Protein AF-A0A1F9QEN3-F1 (afdb_monomer_lite)

Radius of gyration: 20.53 Å; chains: 1; bounding box: 47×38×70 Å

Foldseek 3Di:
DDPVVVVVVVVVVVVVLVVLLLVLCLQLVLVVLLVVLVVLLLVCLLVVPPVSPVSSVVSNVVSSDNDPDDRCCPDPCVVCVVVSNVVSVVVSVLVPDPCDPVVVVVVVCVVVVVVVSSVCSNVNNCPVVVCVVVVVVVVVVVVVCVVVVNDD

Secondary structure (DSSP, 8-state):
--HHHHHHHHHHHHHHHHHHHHHHHTSHHHHHHHHHHHHHHHHHHHTT-HHHHHHHHHHHHHTTS------GGGSGGGGGHHHHHHHHHHHHHHHHS---HHHHHHHHHHHHHHHHHHHHHHTT-HHHHHHHHHHHHHHHHHHHHHHTT---

Sequence (152 aa):
MDTGEFLTSLRERAVNIAQTLRLRRREPWNWCLQTASLALLPLGLLTHNAALLTLAGIGLVVGCRALPLPPMEQTELKGLLPWLERLIGLECAWLARPLDRRKKRQIAFTALGATLAAWFLWQQDLGPVGLAIIVPYLLYVRRRNVEDGIEP

Structure (mmCIF, N/CA/C/O backbone):
data_AF-A0A1F9QEN3-F1
#
_entry.id   AF-A0A1F9QEN3-F1
#
loop_
_atom_site.group_PDB
_atom_site.id
_atom_site.type_symbol
_atom_site.label_atom_id
_atom_site.label_alt_id
_atom_site.label_comp_id
_atom_site.label_asym_id
_atom_site.label_entity_id
_atom_site.label_seq_id
_atom_site.pdbx_PDB_ins_code
_atom_site.Cartn_x
_atom_site.Cartn_y
_atom_site.Cartn_z
_atom_site.occupancy
_atom_site.B_iso_or_equiv
_atom_site.auth_seq_id
_atom_site.auth_comp_id
_atom_site.auth_asym_id
_atom_site.auth_atom_id
_atom_site.pdbx_PDB_model_num
ATOM 1 N N . MET A 1 1 ? -7.385 3.378 -42.298 1.00 56.47 1 MET A N 1
ATOM 2 C CA . MET A 1 1 ? -6.610 3.172 -41.059 1.00 56.47 1 MET A CA 1
ATOM 3 C C . MET A 1 1 ? -7.537 2.439 -40.111 1.00 56.47 1 MET A C 1
ATOM 5 O O . MET A 1 1 ? -8.508 3.034 -39.655 1.00 56.47 1 MET A O 1
ATOM 9 N N . ASP A 1 2 ? -7.334 1.133 -39.960 1.00 67.25 2 ASP A N 1
ATOM 10 C CA . ASP A 1 2 ? -8.287 0.257 -39.281 1.00 67.25 2 ASP A CA 1
ATOM 11 C C . ASP A 1 2 ? -8.236 0.468 -37.768 1.00 67.25 2 ASP A C 1
ATOM 13 O O . ASP A 1 2 ? -7.225 0.251 -37.102 1.00 67.25 2 ASP A O 1
ATOM 17 N N . THR A 1 3 ? -9.366 0.884 -37.206 1.00 71.06 3 THR A N 1
ATOM 18 C CA . THR A 1 3 ? -9.561 1.113 -35.768 1.00 71.06 3 THR A CA 1
ATOM 19 C C . THR A 1 3 ? -9.275 -0.131 -34.919 1.00 71.06 3 THR A C 1
ATOM 21 O O . THR A 1 3 ? -8.924 -0.001 -33.746 1.00 71.06 3 THR A O 1
ATOM 24 N N . GLY A 1 4 ? -9.359 -1.331 -35.504 1.00 69.19 4 GLY A N 1
ATOM 25 C CA . GLY A 1 4 ? -9.011 -2.594 -34.848 1.00 69.19 4 GLY A CA 1
ATOM 26 C C . GLY A 1 4 ? -7.519 -2.739 -34.524 1.00 69.19 4 GLY A C 1
ATOM 27 O O . GLY A 1 4 ? -7.183 -3.191 -33.431 1.00 69.19 4 GLY A O 1
ATOM 28 N N . GLU A 1 5 ? -6.631 -2.297 -35.417 1.00 72.81 5 GLU A N 1
ATOM 29 C CA . GLU A 1 5 ? -5.170 -2.418 -35.264 1.00 72.81 5 GLU A CA 1
ATOM 30 C C . GLU A 1 5 ? -4.619 -1.426 -34.220 1.00 72.81 5 GLU A C 1
ATOM 32 O O . GLU A 1 5 ? -3.688 -1.707 -33.461 1.00 72.81 5 GLU A O 1
ATOM 37 N N . PHE A 1 6 ? -5.269 -0.266 -34.095 1.00 73.00 6 PHE A N 1
ATOM 38 C CA . PHE A 1 6 ? -4.947 0.703 -33.051 1.00 73.00 6 PHE A CA 1
ATOM 39 C C . PHE A 1 6 ? -5.313 0.180 -31.650 1.00 73.00 6 PHE A C 1
ATOM 41 O O . PHE A 1 6 ? -4.515 0.292 -30.715 1.00 73.00 6 PHE A O 1
ATOM 48 N N . LEU A 1 7 ? -6.486 -0.443 -31.495 1.00 73.94 7 LEU A N 1
ATOM 49 C CA . LEU A 1 7 ? -6.955 -0.969 -30.207 1.00 73.94 7 LEU A CA 1
ATOM 50 C C . LEU A 1 7 ? -6.125 -2.161 -29.706 1.00 73.94 7 LEU A C 1
ATOM 52 O O . LEU A 1 7 ? -5.871 -2.261 -28.501 1.00 73.94 7 LEU A O 1
ATOM 56 N N . THR A 1 8 ? -5.667 -3.041 -30.601 1.00 74.62 8 THR A N 1
ATOM 57 C CA . THR A 1 8 ? -4.763 -4.145 -30.240 1.00 74.62 8 THR A CA 1
ATOM 58 C C . THR A 1 8 ? -3.414 -3.613 -29.756 1.00 74.62 8 THR A C 1
ATOM 60 O O . THR A 1 8 ? -2.960 -4.009 -28.680 1.00 74.62 8 THR A O 1
ATOM 63 N N . SER A 1 9 ? -2.844 -2.620 -30.449 1.00 83.44 9 SER A N 1
ATOM 64 C CA . SER A 1 9 ? -1.567 -2.003 -30.062 1.00 83.44 9 SER A CA 1
ATOM 65 C C . SER A 1 9 ? -1.611 -1.315 -28.685 1.00 83.44 9 SER A C 1
ATOM 67 O O . SER A 1 9 ? -0.666 -1.413 -27.896 1.00 83.44 9 SER A O 1
ATOM 69 N N . LEU A 1 10 ? -2.723 -0.651 -28.341 1.00 83.12 10 LEU A N 1
ATOM 70 C CA . LEU A 1 10 ? -2.904 -0.018 -27.030 1.00 83.12 10 LEU A CA 1
ATOM 71 C C . LEU A 1 10 ? -3.028 -1.049 -25.909 1.00 83.12 10 LEU A C 1
ATOM 73 O O . LEU A 1 10 ? -2.455 -0.865 -24.831 1.00 83.12 10 LEU A O 1
ATOM 77 N N . ARG A 1 11 ? -3.753 -2.145 -26.158 1.00 82.75 11 ARG A N 1
ATOM 78 C CA . ARG A 1 11 ? -3.905 -3.233 -25.190 1.00 82.75 11 ARG A CA 1
ATOM 79 C C . ARG A 1 11 ? -2.560 -3.885 -24.881 1.00 82.75 11 ARG A C 1
ATOM 81 O O . ARG A 1 11 ? -2.256 -4.101 -23.711 1.00 82.75 11 ARG A O 1
ATOM 88 N N . GLU A 1 12 ? -1.743 -4.147 -25.896 1.00 85.50 12 GLU A N 1
ATOM 89 C CA . GLU A 1 12 ? -0.397 -4.705 -25.720 1.00 85.50 12 GLU A CA 1
ATOM 90 C C . GLU A 1 12 ? 0.517 -3.767 -24.926 1.00 85.50 12 GLU A C 1
ATOM 92 O O . GLU A 1 12 ? 1.162 -4.193 -23.966 1.00 85.50 12 GLU A O 1
ATOM 97 N N . ARG A 1 13 ? 0.511 -2.464 -25.241 1.00 83.88 13 ARG A N 1
ATOM 98 C CA . ARG A 1 13 ? 1.264 -1.458 -24.472 1.00 83.88 13 ARG A CA 1
ATOM 99 C C . ARG A 1 13 ? 0.831 -1.417 -23.009 1.00 83.88 13 ARG A C 1
ATOM 101 O O . ARG A 1 13 ? 1.684 -1.402 -22.125 1.00 83.88 13 ARG A O 1
ATOM 108 N N . ALA A 1 14 ? -0.474 -1.441 -22.741 1.00 81.88 14 ALA A N 1
ATOM 109 C CA . ALA A 1 14 ? -1.000 -1.448 -21.378 1.00 81.88 14 ALA A CA 1
ATOM 110 C C . ALA A 1 14 ? -0.569 -2.704 -20.603 1.00 81.88 14 ALA A C 1
ATOM 112 O O . ALA A 1 14 ? -0.180 -2.605 -19.438 1.00 81.88 14 ALA A O 1
ATOM 113 N N . VAL A 1 15 ? -0.583 -3.875 -21.250 1.00 84.75 15 VAL A N 1
ATOM 114 C CA . VAL A 1 15 ? -0.104 -5.131 -20.654 1.00 84.75 15 VAL A CA 1
ATOM 115 C C . VAL A 1 15 ? 1.393 -5.053 -20.344 1.00 84.75 15 VAL A C 1
ATOM 117 O O . VAL A 1 15 ? 1.783 -5.369 -19.220 1.00 84.75 15 VAL A O 1
ATOM 120 N N . ASN A 1 16 ? 2.215 -4.558 -21.272 1.00 86.44 16 ASN A N 1
ATOM 121 C CA . ASN A 1 16 ? 3.663 -4.416 -21.080 1.00 86.44 16 ASN A CA 1
ATOM 122 C C . ASN A 1 16 ? 4.015 -3.438 -19.949 1.00 86.44 16 ASN A C 1
ATOM 124 O O . ASN A 1 16 ? 4.870 -3.728 -19.106 1.00 86.44 16 ASN A O 1
ATOM 128 N N . ILE A 1 17 ? 3.325 -2.294 -19.882 1.00 82.31 17 ILE A N 1
ATOM 129 C CA . ILE A 1 17 ? 3.490 -1.318 -18.797 1.00 82.31 17 ILE A CA 1
ATOM 130 C C . ILE A 1 17 ? 3.091 -1.950 -17.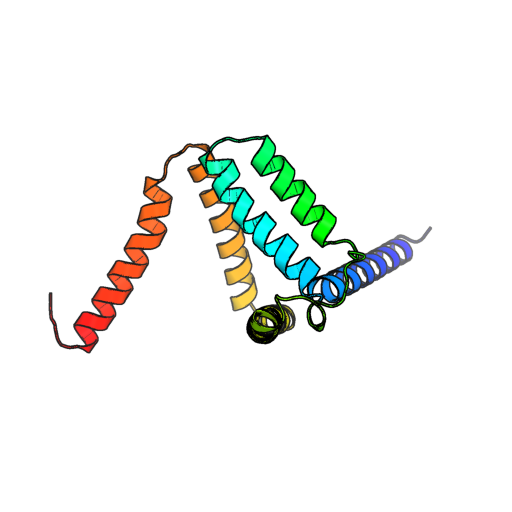461 1.00 82.31 17 ILE A C 1
ATOM 132 O O . ILE A 1 17 ? 3.850 -1.882 -16.494 1.00 82.31 17 ILE A O 1
ATOM 136 N N . ALA A 1 18 ? 1.937 -2.619 -17.404 1.00 79.06 18 ALA A N 1
ATOM 137 C CA . ALA A 1 18 ? 1.469 -3.276 -16.189 1.00 79.06 18 ALA A CA 1
ATOM 138 C C . ALA A 1 18 ? 2.424 -4.387 -15.723 1.00 79.06 18 ALA A C 1
ATOM 140 O O . ALA A 1 18 ? 2.672 -4.517 -14.525 1.00 79.06 18 ALA A O 1
ATOM 141 N N . GLN A 1 19 ? 2.984 -5.174 -16.644 1.00 82.38 19 GLN A N 1
ATOM 142 C CA . GLN A 1 19 ? 3.990 -6.189 -16.328 1.00 82.38 19 GLN A CA 1
ATOM 143 C C . GLN A 1 19 ? 5.273 -5.558 -15.783 1.00 82.38 19 GLN A C 1
ATOM 145 O O . GLN A 1 19 ? 5.775 -5.996 -14.750 1.00 82.38 19 GLN A O 1
ATOM 150 N N . THR A 1 20 ? 5.756 -4.486 -16.410 1.00 80.31 20 THR A N 1
ATOM 151 C CA . THR A 1 20 ? 6.977 -3.792 -15.982 1.00 80.31 20 THR A CA 1
ATOM 152 C C . THR A 1 20 ? 6.810 -3.178 -14.592 1.00 80.31 20 THR A C 1
ATOM 154 O O . THR A 1 20 ? 7.673 -3.347 -13.732 1.00 80.31 20 THR A O 1
ATOM 157 N N . LEU A 1 21 ? 5.676 -2.525 -14.327 1.00 76.00 21 LEU A N 1
ATOM 158 C CA . LEU A 1 21 ? 5.360 -1.980 -13.005 1.00 76.00 21 LEU A CA 1
ATOM 159 C C . LEU A 1 21 ? 5.253 -3.082 -11.944 1.00 76.00 21 LEU A C 1
ATOM 161 O O . LEU A 1 21 ? 5.734 -2.906 -10.827 1.00 76.00 21 LEU A O 1
ATOM 165 N N . ARG A 1 22 ? 4.672 -4.239 -12.287 1.00 75.31 22 ARG A N 1
ATOM 166 C CA . ARG A 1 22 ? 4.603 -5.392 -11.375 1.00 75.31 22 ARG A CA 1
ATOM 167 C C . ARG A 1 22 ? 5.978 -5.942 -11.030 1.00 75.31 22 ARG A C 1
ATOM 169 O O . ARG A 1 22 ? 6.202 -6.267 -9.871 1.00 75.31 22 ARG A O 1
ATOM 176 N N . LEU A 1 23 ? 6.875 -6.055 -12.008 1.00 79.88 23 LEU A N 1
ATOM 177 C CA . LEU A 1 23 ? 8.240 -6.521 -11.764 1.00 79.88 23 LEU A CA 1
ATOM 178 C C . LEU A 1 23 ? 8.990 -5.543 -10.858 1.00 79.88 23 LEU A C 1
ATOM 180 O O . LEU A 1 23 ? 9.566 -5.962 -9.863 1.00 79.88 23 LEU A O 1
ATOM 184 N N . ARG A 1 24 ? 8.879 -4.238 -11.121 1.00 78.38 24 ARG A N 1
ATOM 185 C CA . ARG A 1 24 ? 9.522 -3.203 -10.297 1.00 78.38 24 ARG A CA 1
ATOM 186 C C . ARG A 1 24 ? 8.991 -3.161 -8.874 1.00 78.38 24 ARG A C 1
ATOM 188 O O . ARG A 1 24 ? 9.761 -2.963 -7.947 1.00 78.38 24 ARG A O 1
ATOM 195 N N . ARG A 1 25 ? 7.694 -3.399 -8.676 1.00 75.19 25 ARG A N 1
ATOM 196 C CA . ARG A 1 25 ? 7.084 -3.448 -7.340 1.00 75.19 25 ARG A CA 1
ATOM 197 C C . ARG A 1 25 ? 7.545 -4.639 -6.495 1.00 75.19 25 ARG A C 1
ATOM 199 O O . ARG A 1 25 ? 7.332 -4.630 -5.289 1.00 75.19 25 ARG A O 1
ATOM 206 N N . ARG A 1 26 ? 8.161 -5.656 -7.107 1.00 80.56 26 ARG A N 1
ATOM 207 C CA . ARG A 1 26 ? 8.784 -6.772 -6.381 1.00 80.56 26 ARG A CA 1
ATOM 208 C C . ARG A 1 26 ? 10.158 -6.422 -5.822 1.00 80.56 26 ARG A C 1
ATOM 210 O O . ARG A 1 26 ? 10.630 -7.138 -4.949 1.00 80.56 26 ARG A O 1
ATOM 217 N N . GLU A 1 27 ? 10.792 -5.353 -6.302 1.00 85.25 27 GLU A N 1
ATOM 218 C CA . GLU A 1 27 ? 12.057 -4.895 -5.734 1.00 85.25 27 GLU A CA 1
ATOM 219 C C . GLU A 1 27 ? 11.801 -4.325 -4.327 1.00 85.25 27 GLU A C 1
ATOM 221 O O . GLU A 1 27 ? 10.964 -3.423 -4.187 1.00 85.25 27 GLU A O 1
ATOM 226 N N . PRO A 1 28 ? 12.509 -4.803 -3.284 1.00 85.88 28 PRO A N 1
ATOM 227 C CA . PRO A 1 28 ? 12.249 -4.412 -1.898 1.00 85.88 28 PRO A CA 1
ATOM 228 C C . PRO A 1 28 ? 12.292 -2.901 -1.677 1.00 85.88 28 PRO A C 1
ATOM 230 O O . PRO A 1 28 ? 11.430 -2.349 -0.998 1.00 85.88 28 PRO A O 1
ATOM 233 N N . TRP A 1 29 ? 13.245 -2.210 -2.309 1.00 87.56 29 TRP A N 1
ATOM 234 C CA . TRP A 1 29 ? 13.372 -0.757 -2.209 1.00 87.56 29 TRP A CA 1
ATOM 235 C C . TRP A 1 29 ? 12.166 -0.011 -2.774 1.00 87.56 29 TRP A C 1
ATOM 237 O O . TRP A 1 29 ? 11.632 0.881 -2.115 1.00 87.56 29 TRP A O 1
ATOM 247 N N . ASN A 1 30 ? 11.701 -0.403 -3.962 1.00 89.62 30 ASN A N 1
ATOM 248 C CA . ASN A 1 30 ? 10.527 0.203 -4.585 1.00 89.62 30 ASN A CA 1
ATOM 249 C C . ASN A 1 30 ? 9.276 -0.061 -3.743 1.00 89.62 30 ASN A C 1
ATOM 251 O O . ASN A 1 30 ? 8.472 0.847 -3.535 1.00 89.62 30 ASN A O 1
ATOM 255 N N . TRP A 1 31 ? 9.125 -1.282 -3.223 1.00 88.94 31 TRP A N 1
ATOM 256 C CA . TRP A 1 31 ? 8.005 -1.644 -2.358 1.00 88.94 31 TRP A CA 1
ATOM 257 C C . TRP A 1 31 ? 7.999 -0.838 -1.055 1.00 88.94 31 TRP A C 1
ATOM 259 O O . TRP A 1 31 ? 6.972 -0.260 -0.693 1.00 88.94 31 TRP A O 1
ATOM 269 N N . CYS A 1 32 ? 9.147 -0.739 -0.380 1.00 89.69 32 CYS A N 1
ATOM 270 C CA . CYS A 1 32 ? 9.311 0.059 0.833 1.00 89.69 32 CYS A CA 1
ATOM 271 C C . CYS A 1 32 ? 8.994 1.532 0.577 1.00 89.69 32 CYS A C 1
ATOM 273 O O . CYS A 1 32 ? 8.223 2.125 1.327 1.00 89.69 32 CYS A O 1
ATOM 275 N N . LEU A 1 33 ? 9.530 2.113 -0.502 1.00 91.50 33 LEU A N 1
ATOM 276 C CA . LEU A 1 33 ? 9.291 3.513 -0.841 1.00 91.50 33 LEU A CA 1
ATOM 277 C C . LEU A 1 33 ? 7.812 3.775 -1.142 1.00 91.50 33 LEU A C 1
ATOM 279 O O . LEU A 1 33 ? 7.247 4.734 -0.618 1.00 91.50 33 LEU A O 1
ATOM 283 N N . GLN A 1 34 ? 7.164 2.921 -1.939 1.00 90.44 34 GLN A N 1
ATOM 284 C CA . GLN A 1 34 ? 5.735 3.049 -2.234 1.00 90.44 34 GLN A CA 1
ATOM 285 C C . GLN A 1 34 ? 4.887 2.924 -0.965 1.00 90.44 34 GLN A C 1
ATOM 287 O O . GLN A 1 34 ? 3.975 3.719 -0.764 1.00 90.44 34 GLN A O 1
ATOM 292 N N . THR A 1 35 ? 5.204 1.962 -0.096 1.00 89.81 35 THR A N 1
ATOM 293 C CA . THR A 1 35 ? 4.460 1.720 1.147 1.00 89.81 35 THR A CA 1
ATOM 294 C C . THR A 1 35 ? 4.642 2.869 2.136 1.00 89.81 35 THR A C 1
ATOM 296 O O . THR A 1 35 ? 3.660 3.357 2.692 1.00 89.81 35 THR A O 1
ATOM 299 N N . ALA A 1 36 ? 5.870 3.368 2.300 1.00 91.62 36 ALA A N 1
ATOM 300 C CA . ALA A 1 36 ? 6.157 4.537 3.127 1.00 91.62 36 ALA A CA 1
ATOM 301 C C . ALA A 1 36 ? 5.445 5.787 2.589 1.00 91.62 36 ALA A C 1
ATOM 303 O O . ALA A 1 36 ? 4.824 6.527 3.348 1.00 91.62 36 ALA A O 1
ATOM 304 N N . SER A 1 37 ? 5.454 5.985 1.270 1.00 93.56 37 SER A N 1
ATOM 305 C CA . SER A 1 37 ? 4.749 7.096 0.624 1.00 93.56 37 SER A CA 1
ATOM 306 C C . SER A 1 37 ? 3.235 7.001 0.811 1.00 93.56 37 SER A C 1
ATOM 308 O O . SER A 1 37 ? 2.580 8.000 1.095 1.00 93.56 37 SER A O 1
ATOM 310 N N . LEU A 1 38 ? 2.669 5.794 0.722 1.00 91.06 38 LEU A N 1
ATOM 311 C CA . LEU A 1 38 ? 1.250 5.559 0.977 1.00 91.06 38 LEU A CA 1
ATOM 312 C C . LEU A 1 38 ? 0.879 5.836 2.442 1.00 91.06 38 LEU A C 1
ATOM 314 O O . LEU A 1 38 ? -0.194 6.371 2.702 1.00 91.06 38 LEU A O 1
ATOM 318 N N . ALA A 1 39 ? 1.766 5.515 3.388 1.00 90.19 39 ALA A N 1
ATOM 319 C CA . ALA A 1 39 ? 1.586 5.816 4.809 1.00 90.19 39 ALA A CA 1
ATOM 320 C C . ALA A 1 39 ? 1.705 7.319 5.124 1.00 90.19 39 ALA A C 1
ATOM 322 O O . ALA A 1 39 ? 1.068 7.804 6.058 1.00 90.19 39 ALA A O 1
ATOM 323 N N . LEU A 1 40 ? 2.469 8.075 4.328 1.00 92.31 40 LEU A N 1
ATOM 324 C CA . LEU A 1 40 ? 2.583 9.529 4.459 1.00 92.31 40 LEU A CA 1
ATOM 325 C C . LEU A 1 40 ? 1.337 10.279 3.976 1.00 92.31 40 LEU A C 1
ATOM 327 O O . LEU A 1 40 ? 1.057 11.355 4.496 1.00 92.31 40 LEU A O 1
ATOM 331 N N . LEU A 1 41 ? 0.566 9.730 3.031 1.00 88.50 41 LEU A N 1
ATOM 332 C CA . LEU A 1 41 ? -0.670 10.360 2.545 1.00 88.50 41 LEU A CA 1
ATOM 333 C C . LEU A 1 41 ? -1.682 10.681 3.659 1.00 88.50 41 LEU A C 1
ATOM 335 O O . LEU A 1 41 ? -2.054 11.848 3.772 1.00 88.50 41 LEU A O 1
ATOM 339 N N . PRO A 1 42 ? -2.131 9.727 4.502 1.00 85.75 42 PRO A N 1
ATOM 340 C CA . PRO A 1 42 ? -3.082 10.036 5.567 1.00 85.75 42 PRO A CA 1
ATOM 341 C C . PRO A 1 42 ? -2.503 11.019 6.588 1.00 85.75 42 PRO A C 1
ATOM 343 O O . PRO A 1 42 ? -3.235 11.863 7.092 1.00 85.75 42 PRO A O 1
ATOM 346 N N . LEU A 1 43 ? -1.193 10.965 6.851 1.00 87.75 43 LEU A N 1
ATOM 347 C CA . LEU A 1 43 ? -0.522 11.890 7.764 1.00 87.75 43 LEU A CA 1
ATOM 348 C C . LEU A 1 43 ? -0.460 13.316 7.188 1.00 87.75 43 LEU A C 1
ATOM 350 O O . LEU A 1 43 ? -0.722 14.287 7.898 1.00 87.75 43 LEU A O 1
ATOM 354 N N . GLY A 1 44 ? -0.180 13.449 5.890 1.00 88.06 44 GLY A N 1
ATOM 355 C CA . GLY A 1 44 ? -0.226 14.718 5.167 1.00 88.06 44 GLY A CA 1
ATOM 356 C C . GLY A 1 44 ? -1.639 15.296 5.081 1.00 88.06 44 GLY A C 1
ATOM 357 O O . GLY A 1 44 ? -1.806 16.495 5.281 1.00 88.06 44 GLY A O 1
ATOM 358 N N . LEU A 1 45 ? -2.654 14.452 4.855 1.00 87.56 45 LEU A N 1
ATOM 359 C CA . LEU A 1 45 ? -4.063 14.864 4.853 1.00 87.56 45 LEU A CA 1
ATOM 360 C C . LEU A 1 45 ? -4.497 15.347 6.238 1.00 87.56 45 LEU A C 1
ATOM 362 O O . LEU A 1 45 ? -5.055 16.429 6.357 1.00 87.56 45 LEU A O 1
ATOM 366 N N . LEU A 1 46 ? -4.168 14.594 7.289 1.00 86.88 46 LEU A N 1
ATOM 367 C CA . LEU A 1 46 ? -4.503 14.951 8.666 1.00 86.88 46 LEU A CA 1
ATOM 368 C C . LEU A 1 46 ? -3.913 16.311 9.063 1.00 86.88 46 LEU A C 1
ATOM 370 O O . LEU A 1 46 ? -4.601 17.187 9.590 1.00 86.88 46 LEU A O 1
ATOM 374 N N . THR A 1 47 ? -2.628 16.499 8.765 1.00 88.94 47 THR A N 1
ATOM 375 C CA . THR A 1 47 ? -1.883 17.720 9.102 1.00 88.94 47 THR A CA 1
ATOM 376 C C . THR A 1 47 ? -2.089 18.861 8.108 1.00 88.94 47 THR A C 1
ATOM 378 O O . THR A 1 47 ? -1.530 19.934 8.312 1.00 88.94 47 THR A O 1
ATOM 381 N N . HIS A 1 48 ? -2.863 18.646 7.035 1.00 87.06 48 HIS A N 1
ATOM 382 C CA . HIS A 1 48 ? -3.047 19.601 5.935 1.00 87.06 48 HIS A CA 1
ATOM 383 C C . HIS A 1 48 ? -1.722 20.106 5.342 1.00 87.06 48 HIS A C 1
ATOM 385 O O . HIS A 1 48 ? -1.614 21.222 4.832 1.00 87.06 48 HIS A O 1
ATOM 391 N N . ASN A 1 49 ? -0.680 19.279 5.410 1.00 91.19 49 ASN A N 1
ATOM 392 C CA . ASN A 1 49 ? 0.662 19.676 5.037 1.00 91.19 49 ASN A CA 1
ATOM 393 C C . ASN A 1 49 ? 0.916 19.344 3.563 1.00 91.19 49 ASN A C 1
ATOM 395 O O . ASN A 1 49 ? 1.204 18.201 3.194 1.00 91.19 49 ASN A O 1
ATOM 399 N N . ALA A 1 50 ? 0.853 20.375 2.719 1.00 90.38 50 ALA A N 1
ATOM 400 C CA . ALA A 1 50 ? 1.098 20.255 1.285 1.00 90.38 50 ALA A CA 1
ATOM 401 C C . ALA A 1 50 ? 2.487 19.677 0.962 1.00 90.38 50 ALA A C 1
ATOM 403 O O . ALA A 1 50 ? 2.619 18.935 -0.011 1.00 90.38 50 ALA A O 1
ATOM 404 N N . ALA A 1 51 ? 3.511 19.950 1.778 1.00 92.06 51 ALA A N 1
ATOM 405 C CA . ALA A 1 51 ? 4.846 19.394 1.571 1.00 92.06 51 ALA A CA 1
ATOM 406 C C . ALA A 1 51 ? 4.863 17.876 1.796 1.00 92.06 51 ALA A C 1
ATOM 408 O O . ALA A 1 51 ? 5.436 17.152 0.986 1.00 92.06 51 ALA A O 1
ATOM 409 N N . LEU A 1 52 ? 4.179 17.377 2.831 1.00 91.69 52 LEU A N 1
ATOM 410 C CA . LEU A 1 52 ? 4.051 15.937 3.083 1.00 91.69 52 LEU A CA 1
ATOM 411 C C . LEU A 1 52 ? 3.249 15.228 1.989 1.00 91.69 52 LEU A C 1
ATOM 413 O O . LEU A 1 52 ? 3.650 14.159 1.534 1.00 91.69 52 LEU A O 1
ATOM 417 N N . LEU A 1 53 ? 2.158 15.839 1.520 1.00 91.06 53 LEU A N 1
ATOM 418 C CA . LEU A 1 53 ? 1.378 15.312 0.396 1.00 91.06 53 LEU A CA 1
ATOM 419 C C . LEU A 1 53 ? 2.204 15.269 -0.895 1.00 91.06 53 LEU A C 1
ATOM 421 O O . LEU A 1 53 ? 2.170 14.279 -1.625 1.00 91.06 53 LEU A O 1
ATOM 425 N N . THR A 1 54 ? 2.987 16.318 -1.149 1.00 93.75 54 THR A N 1
ATOM 426 C CA . THR A 1 54 ? 3.882 16.392 -2.309 1.00 93.75 54 THR A CA 1
ATOM 427 C C . THR A 1 54 ? 4.983 15.340 -2.212 1.00 93.75 54 THR A C 1
ATOM 429 O O . THR A 1 54 ? 5.224 14.624 -3.180 1.00 93.75 54 THR A O 1
ATOM 432 N N . LEU A 1 55 ? 5.607 15.182 -1.040 1.00 93.62 55 LEU A N 1
ATOM 433 C CA . LEU A 1 55 ? 6.622 14.159 -0.784 1.00 93.62 55 LEU A CA 1
ATOM 434 C C . LEU A 1 55 ? 6.056 12.751 -1.005 1.00 93.62 55 LEU A C 1
ATOM 436 O O . LEU A 1 55 ? 6.686 11.936 -1.675 1.00 93.62 55 LEU A O 1
ATOM 440 N N . ALA A 1 56 ? 4.852 12.480 -0.498 1.00 93.94 56 ALA A N 1
ATOM 441 C CA . ALA A 1 56 ? 4.158 11.216 -0.707 1.00 93.94 56 ALA A CA 1
ATOM 442 C C . ALA A 1 56 ? 3.865 10.967 -2.197 1.00 93.94 56 ALA A C 1
ATOM 444 O O . ALA A 1 56 ? 4.125 9.880 -2.712 1.00 93.94 56 ALA A O 1
ATOM 445 N N . GLY A 1 57 ? 3.385 11.981 -2.922 1.00 92.94 57 GLY A N 1
ATOM 446 C CA . GLY A 1 57 ? 3.156 11.895 -4.365 1.00 92.94 57 GLY A CA 1
ATOM 447 C C . GLY A 1 57 ? 4.441 11.612 -5.149 1.00 92.94 57 GLY A C 1
ATOM 448 O O . GLY A 1 57 ? 4.478 10.691 -5.966 1.00 92.94 57 GLY A O 1
ATOM 449 N N . ILE A 1 58 ? 5.516 12.350 -4.858 1.00 93.06 58 ILE A N 1
ATOM 450 C CA . ILE A 1 58 ? 6.837 12.139 -5.462 1.00 93.06 58 ILE A CA 1
ATOM 451 C C . ILE A 1 58 ? 7.336 10.730 -5.150 1.00 93.06 58 ILE A C 1
ATOM 453 O O . ILE A 1 58 ? 7.746 10.023 -6.065 1.00 93.06 58 ILE A O 1
ATOM 457 N N . GLY A 1 59 ? 7.264 10.290 -3.894 1.00 91.81 59 GLY A N 1
ATOM 458 C CA . GLY A 1 59 ? 7.720 8.966 -3.480 1.00 91.81 59 GLY A CA 1
ATOM 459 C C . GLY A 1 59 ? 6.965 7.827 -4.172 1.00 91.81 59 GLY A C 1
ATOM 460 O O . GLY A 1 59 ? 7.590 6.862 -4.611 1.00 91.81 59 GLY A O 1
ATOM 461 N N . LEU A 1 60 ? 5.651 7.966 -4.392 1.00 91.06 60 LEU A N 1
ATOM 462 C CA . LEU A 1 60 ? 4.869 7.006 -5.182 1.00 91.06 60 LEU A CA 1
ATOM 463 C C . LEU A 1 60 ? 5.323 6.954 -6.648 1.00 91.06 60 LEU A C 1
ATOM 465 O O . LEU A 1 60 ? 5.496 5.867 -7.205 1.00 91.06 60 LEU A O 1
ATOM 469 N N . VAL A 1 61 ? 5.545 8.114 -7.276 1.00 90.62 61 VAL A N 1
ATOM 470 C CA . VAL A 1 61 ? 6.004 8.201 -8.673 1.00 90.62 61 VAL A CA 1
ATOM 471 C C . VAL A 1 61 ? 7.424 7.651 -8.822 1.00 90.62 61 VAL A C 1
ATOM 473 O O . VAL A 1 61 ? 7.701 6.875 -9.739 1.00 90.62 61 VAL A O 1
ATOM 476 N N . VAL A 1 62 ? 8.322 8.021 -7.910 1.00 90.69 62 VAL A N 1
ATOM 477 C CA . VAL A 1 62 ? 9.715 7.566 -7.878 1.00 90.69 62 VAL A CA 1
ATOM 478 C C . VAL A 1 62 ? 9.782 6.067 -7.604 1.00 90.69 62 VAL A C 1
ATOM 480 O O . VAL A 1 62 ? 10.512 5.367 -8.296 1.00 90.69 62 VAL A O 1
ATOM 483 N N . GLY A 1 63 ? 8.954 5.538 -6.702 1.00 86.81 63 GLY A N 1
ATOM 484 C CA . GLY A 1 63 ? 8.865 4.103 -6.429 1.00 86.81 63 GLY A CA 1
ATOM 485 C C . GLY A 1 63 ? 8.364 3.269 -7.611 1.00 86.81 63 GLY A C 1
ATOM 486 O O . GLY A 1 63 ? 8.461 2.046 -7.576 1.00 86.81 63 GLY A O 1
ATOM 487 N N . CYS A 1 64 ? 7.830 3.885 -8.671 1.00 84.38 64 CYS A N 1
ATOM 488 C CA . CYS A 1 64 ? 7.505 3.198 -9.927 1.00 84.38 64 CYS A CA 1
ATOM 489 C C . CYS A 1 64 ? 8.700 3.131 -10.904 1.00 84.38 64 CYS A C 1
ATOM 491 O O . CYS A 1 64 ? 8.641 2.455 -11.941 1.00 84.38 64 CYS A O 1
ATOM 493 N N . ARG A 1 65 ? 9.790 3.851 -10.619 1.00 86.06 65 ARG A N 1
ATOM 494 C CA . ARG A 1 65 ? 11.033 3.833 -11.399 1.00 86.06 65 ARG A CA 1
ATOM 495 C C . ARG A 1 65 ? 11.970 2.747 -10.864 1.00 86.06 65 ARG A C 1
ATOM 497 O O . ARG A 1 65 ? 11.816 2.286 -9.746 1.00 86.06 65 ARG A O 1
ATOM 504 N N . ALA A 1 66 ? 12.915 2.319 -11.698 1.00 81.06 66 ALA A N 1
ATOM 505 C CA . ALA A 1 66 ? 14.000 1.460 -11.244 1.00 81.06 66 ALA A CA 1
ATOM 506 C C . ALA A 1 66 ? 14.965 2.346 -10.453 1.00 81.06 66 ALA A C 1
ATOM 508 O O . ALA A 1 66 ? 15.573 3.252 -11.029 1.00 81.06 66 ALA A O 1
ATOM 509 N N . LEU A 1 67 ? 15.022 2.147 -9.141 1.00 79.69 67 LEU A N 1
ATOM 510 C CA . LEU A 1 67 ? 15.922 2.887 -8.270 1.00 79.69 67 LEU A CA 1
ATOM 511 C C . LEU A 1 67 ? 17.340 2.313 -8.413 1.00 79.69 67 LEU A C 1
ATOM 513 O O . LEU A 1 67 ? 17.511 1.106 -8.247 1.00 79.69 67 LEU A O 1
ATOM 517 N N . PRO A 1 68 ? 18.369 3.137 -8.687 1.00 81.94 68 PRO A N 1
ATOM 518 C CA . PRO A 1 68 ? 19.758 2.686 -8.725 1.00 81.94 68 PRO A CA 1
ATOM 519 C C . PRO A 1 68 ? 20.300 2.534 -7.294 1.00 81.94 68 PRO A C 1
ATOM 521 O O . PRO A 1 68 ? 21.209 3.248 -6.879 1.00 81.94 68 PRO A O 1
ATOM 524 N N . LEU A 1 69 ? 19.685 1.652 -6.505 1.00 82.06 69 LEU A N 1
ATOM 525 C CA . LEU A 1 69 ? 20.073 1.371 -5.125 1.00 82.06 69 LEU A CA 1
ATOM 526 C C . LEU A 1 69 ? 20.788 0.019 -5.041 1.00 82.06 69 LEU A C 1
ATOM 528 O O . LEU A 1 69 ? 20.445 -0.900 -5.790 1.00 82.06 69 LEU A O 1
ATOM 532 N N . PRO A 1 70 ? 21.767 -0.128 -4.130 1.00 85.19 70 PRO A N 1
ATOM 533 C CA . PRO A 1 70 ? 22.414 -1.411 -3.909 1.00 85.19 70 PRO A CA 1
ATOM 534 C C . PRO A 1 70 ? 21.382 -2.451 -3.444 1.00 85.19 70 PRO A C 1
ATOM 536 O O . PRO A 1 70 ? 20.397 -2.096 -2.781 1.00 85.19 70 PRO A O 1
ATOM 539 N N . PRO A 1 71 ? 21.584 -3.740 -3.762 1.00 81.69 71 PRO A N 1
ATOM 540 C CA . PRO A 1 71 ? 20.695 -4.795 -3.294 1.00 81.69 71 PRO A CA 1
ATOM 541 C C . PRO A 1 71 ? 20.625 -4.782 -1.762 1.00 81.69 71 PRO A C 1
ATOM 543 O O . PRO A 1 71 ? 21.639 -4.659 -1.078 1.00 81.69 71 PRO A O 1
ATOM 546 N N . MET A 1 72 ? 19.412 -4.906 -1.220 1.00 80.38 72 MET A N 1
ATOM 547 C CA . MET A 1 72 ? 19.136 -4.748 0.217 1.00 80.38 72 MET A CA 1
ATOM 548 C C . MET A 1 72 ? 19.835 -5.805 1.095 1.00 80.38 72 MET A C 1
ATOM 550 O O . MET A 1 72 ? 19.981 -5.630 2.299 1.00 80.38 72 MET A O 1
ATOM 554 N N . GLU A 1 73 ? 20.320 -6.891 0.491 1.00 79.12 73 GLU A N 1
ATOM 555 C CA . GLU A 1 73 ? 21.169 -7.895 1.140 1.00 79.12 73 GLU A CA 1
ATOM 556 C C . GLU A 1 73 ? 22.535 -7.349 1.585 1.00 79.12 73 GLU A C 1
ATOM 558 O O . GLU A 1 73 ? 23.155 -7.918 2.484 1.00 79.12 73 GLU A O 1
ATOM 563 N N . GLN A 1 74 ? 23.004 -6.271 0.950 1.00 84.44 74 GLN A N 1
ATOM 564 C CA . GLN A 1 74 ? 24.299 -5.637 1.213 1.00 84.44 74 GLN A CA 1
ATOM 565 C C . GLN A 1 74 ? 24.205 -4.469 2.205 1.00 84.44 74 GLN A C 1
ATOM 567 O O . GLN A 1 74 ? 25.229 -3.897 2.569 1.00 84.44 74 GLN A O 1
ATOM 572 N N . THR A 1 75 ? 23.002 -4.100 2.651 1.00 84.69 75 THR A N 1
ATOM 573 C CA . THR A 1 75 ? 22.786 -3.040 3.644 1.00 84.69 75 THR A CA 1
ATOM 574 C C . THR A 1 75 ? 22.479 -3.607 5.030 1.00 84.69 75 THR A C 1
ATOM 576 O O . THR A 1 75 ? 22.090 -4.763 5.195 1.00 84.69 75 THR A O 1
ATOM 579 N N . GLU A 1 76 ? 22.598 -2.763 6.059 1.00 83.12 76 GLU A N 1
ATOM 580 C CA . GLU A 1 76 ? 22.292 -3.112 7.459 1.00 83.12 76 GLU A CA 1
ATOM 581 C C . GLU A 1 76 ? 20.833 -3.560 7.676 1.00 83.12 76 GLU A C 1
ATOM 583 O O . GLU A 1 76 ? 20.502 -4.209 8.666 1.00 83.12 76 GLU A O 1
ATOM 588 N N . LEU A 1 77 ? 19.952 -3.279 6.711 1.00 81.06 77 LEU A N 1
ATOM 589 C CA . LEU A 1 77 ? 18.542 -3.667 6.726 1.00 81.06 77 LEU A CA 1
ATOM 590 C C . LEU A 1 77 ? 18.296 -5.126 6.302 1.00 81.06 77 LEU A C 1
ATOM 592 O O . LEU A 1 77 ? 17.140 -5.544 6.212 1.00 81.06 77 LEU A O 1
ATOM 596 N N . LYS A 1 78 ? 19.350 -5.927 6.091 1.00 84.56 78 LYS A N 1
ATOM 597 C CA . LYS A 1 78 ? 19.260 -7.355 5.744 1.00 84.56 78 LYS A CA 1
ATOM 598 C C . LYS A 1 78 ? 18.335 -8.149 6.675 1.00 84.56 78 LYS A C 1
ATOM 600 O O . LYS A 1 78 ? 17.633 -9.045 6.216 1.00 84.56 78 LYS A O 1
ATOM 605 N N . GLY A 1 79 ? 18.289 -7.812 7.966 1.00 83.12 79 GLY A N 1
ATOM 606 C CA . GLY A 1 79 ? 17.420 -8.488 8.939 1.00 83.12 79 GLY A CA 1
ATOM 607 C C . GLY A 1 79 ? 15.918 -8.332 8.662 1.00 83.12 79 GLY A C 1
ATOM 608 O O . GLY A 1 79 ? 15.134 -9.204 9.028 1.00 83.12 79 GLY A O 1
ATOM 609 N N . LEU A 1 80 ? 15.511 -7.258 7.978 1.00 85.88 80 LEU A N 1
ATOM 610 C CA . LEU A 1 80 ? 14.111 -7.002 7.618 1.00 85.88 80 LEU A CA 1
ATOM 611 C C . LEU A 1 80 ? 13.706 -7.667 6.299 1.00 85.88 80 LEU A C 1
ATOM 613 O O . LEU A 1 80 ? 12.513 -7.840 6.040 1.00 85.88 80 LEU A O 1
ATOM 617 N N . LEU A 1 81 ? 14.683 -8.063 5.480 1.00 86.44 81 LEU A N 1
ATOM 618 C CA . LEU A 1 81 ? 14.454 -8.610 4.147 1.00 86.44 81 LEU A CA 1
ATOM 619 C C . LEU A 1 81 ? 13.511 -9.830 4.138 1.00 86.44 81 LEU A C 1
ATOM 621 O O . LEU A 1 81 ? 12.552 -9.799 3.370 1.00 86.44 81 LEU A O 1
ATOM 625 N N . PRO A 1 82 ? 13.646 -10.839 5.029 1.00 86.62 82 PRO A N 1
ATOM 626 C CA . PRO A 1 82 ? 12.754 -12.003 5.017 1.00 86.62 82 PRO A CA 1
ATOM 627 C C . PRO A 1 82 ? 11.294 -11.641 5.310 1.00 86.62 82 PRO A C 1
ATOM 629 O O . PRO A 1 82 ? 10.364 -12.289 4.829 1.00 86.62 82 PRO A O 1
ATOM 632 N N . TRP A 1 83 ? 11.071 -10.615 6.133 1.00 88.62 83 TRP A N 1
ATOM 633 C CA . TRP A 1 83 ? 9.728 -10.137 6.443 1.00 88.62 83 TRP A CA 1
ATOM 634 C C . TRP A 1 83 ? 9.140 -9.344 5.273 1.00 88.62 83 TRP A C 1
ATOM 636 O O . TRP A 1 83 ? 7.992 -9.578 4.892 1.00 88.62 83 TRP A O 1
ATOM 646 N N . LEU A 1 84 ? 9.942 -8.476 4.650 1.00 87.69 84 LEU A N 1
ATOM 647 C CA . LEU A 1 84 ? 9.553 -7.730 3.453 1.00 87.69 84 LEU A CA 1
ATOM 648 C C . LEU A 1 84 ? 9.211 -8.666 2.292 1.00 87.69 84 LEU A C 1
ATOM 650 O O . LEU A 1 84 ? 8.161 -8.512 1.678 1.00 87.69 84 LEU A O 1
ATOM 654 N N . GLU A 1 85 ? 10.028 -9.684 2.034 1.00 86.25 85 GLU A N 1
ATOM 655 C CA . GLU A 1 85 ? 9.768 -10.680 0.991 1.00 86.25 85 GLU A CA 1
ATOM 656 C C . GLU A 1 85 ? 8.466 -11.446 1.226 1.00 86.25 85 GLU A C 1
ATOM 658 O O . GLU A 1 85 ? 7.714 -11.689 0.281 1.00 86.25 85 GLU A O 1
ATOM 663 N N . ARG A 1 86 ? 8.143 -11.778 2.484 1.00 88.25 86 ARG A N 1
ATOM 664 C CA . ARG A 1 86 ? 6.849 -12.386 2.826 1.00 88.25 86 ARG A CA 1
ATOM 665 C C . ARG A 1 86 ? 5.690 -11.454 2.492 1.00 88.25 86 ARG A C 1
ATOM 667 O O . ARG A 1 86 ? 4.709 -11.907 1.906 1.00 88.25 86 ARG A O 1
ATOM 674 N N . LEU A 1 87 ? 5.789 -10.168 2.828 1.00 86.56 87 LEU A N 1
ATOM 675 C CA . LEU 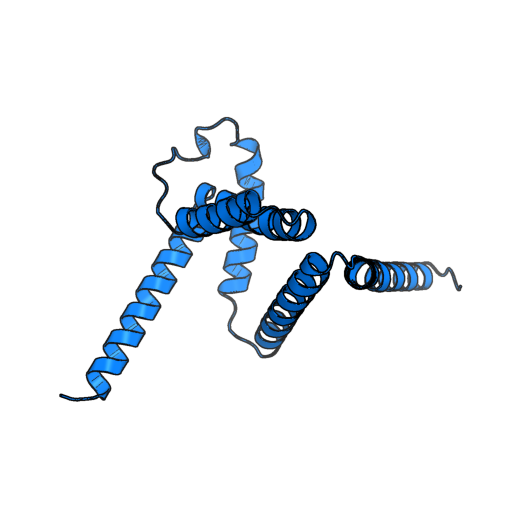A 1 87 ? 4.744 -9.189 2.518 1.00 86.56 87 LEU A CA 1
ATOM 676 C C . LEU A 1 87 ? 4.594 -8.952 1.013 1.00 86.56 87 LEU A C 1
ATOM 678 O O . LEU A 1 87 ? 3.477 -9.006 0.496 1.00 86.56 87 LEU A O 1
ATOM 682 N N . ILE A 1 88 ? 5.708 -8.771 0.303 1.00 86.75 88 ILE A N 1
ATOM 683 C CA . ILE A 1 88 ? 5.743 -8.638 -1.159 1.00 86.75 88 ILE A CA 1
ATOM 684 C C . ILE A 1 88 ? 5.145 -9.890 -1.809 1.00 86.75 88 ILE A C 1
ATOM 686 O O . ILE A 1 88 ? 4.356 -9.789 -2.750 1.00 86.75 88 ILE A O 1
ATOM 690 N N . GLY A 1 89 ? 5.476 -11.073 -1.288 1.00 84.62 89 GLY A N 1
ATOM 691 C CA . GLY A 1 89 ? 4.946 -12.357 -1.732 1.00 84.62 89 GLY A CA 1
ATOM 692 C C . GLY A 1 89 ? 3.436 -12.470 -1.535 1.00 84.62 89 GLY A C 1
ATOM 693 O O . GLY A 1 89 ? 2.729 -12.829 -2.477 1.00 84.62 89 GLY A O 1
ATOM 694 N N . LEU A 1 90 ? 2.923 -12.108 -0.355 1.00 86.56 90 LEU A N 1
ATOM 695 C CA . LEU A 1 90 ? 1.485 -12.080 -0.060 1.00 86.56 90 LEU A CA 1
ATOM 696 C C . LEU A 1 90 ? 0.740 -11.119 -0.985 1.00 86.56 90 LEU A C 1
ATOM 698 O O . LEU A 1 90 ? -0.299 -11.477 -1.546 1.00 86.56 90 LEU A O 1
ATOM 702 N N . GLU A 1 91 ? 1.284 -9.922 -1.190 1.00 85.81 91 GLU A N 1
ATOM 703 C CA . GLU A 1 91 ? 0.705 -8.952 -2.107 1.00 85.81 91 GLU A CA 1
ATOM 704 C C . GLU A 1 91 ? 0.706 -9.474 -3.550 1.00 85.81 91 GLU A C 1
ATOM 706 O O . GLU A 1 91 ? -0.319 -9.426 -4.235 1.00 85.81 91 GLU A O 1
ATOM 711 N N . CYS A 1 92 ? 1.826 -10.027 -4.016 1.00 82.88 92 CYS A N 1
ATOM 712 C CA . CYS A 1 92 ? 1.940 -10.596 -5.354 1.00 82.88 92 CYS A CA 1
ATOM 713 C C . CYS A 1 92 ? 0.986 -11.776 -5.561 1.00 82.88 92 CYS A C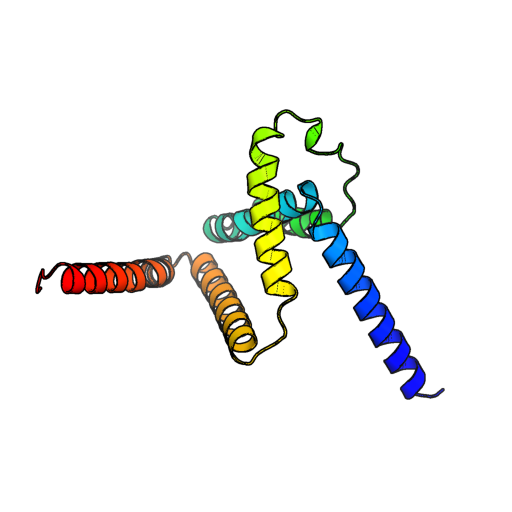 1
ATOM 715 O O . CYS A 1 92 ? 0.356 -11.864 -6.615 1.00 82.88 92 CYS A O 1
ATOM 717 N N . ALA A 1 93 ? 0.846 -12.655 -4.568 1.00 85.31 93 ALA A N 1
ATOM 718 C CA . ALA A 1 93 ? -0.083 -13.779 -4.604 1.00 85.31 93 ALA A CA 1
ATOM 719 C C . ALA A 1 93 ? -1.537 -13.292 -4.657 1.00 85.31 93 ALA A C 1
ATOM 721 O O . ALA A 1 93 ? -2.331 -13.767 -5.475 1.00 85.31 93 ALA A O 1
ATOM 722 N N . TRP A 1 94 ? -1.884 -12.284 -3.848 1.00 84.31 94 TRP A N 1
ATOM 723 C CA . TRP A 1 94 ? -3.206 -11.669 -3.896 1.00 84.31 94 TRP A CA 1
ATOM 724 C C . TRP A 1 94 ? -3.471 -11.018 -5.255 1.00 84.31 94 TRP A C 1
ATOM 726 O O . TRP A 1 94 ? -4.547 -11.220 -5.821 1.00 84.31 94 TRP A O 1
ATOM 736 N N . LEU A 1 95 ? -2.498 -10.303 -5.830 1.00 81.62 95 LEU A N 1
ATOM 737 C CA . LEU A 1 95 ? -2.604 -9.682 -7.152 1.00 81.62 95 LEU A CA 1
ATOM 738 C C . LEU A 1 95 ? -2.731 -10.714 -8.280 1.00 81.62 95 LEU A C 1
ATOM 740 O O . LEU A 1 95 ? -3.545 -10.499 -9.179 1.00 81.62 95 LEU A O 1
ATOM 744 N N . ALA A 1 96 ? -1.994 -11.826 -8.209 1.00 81.81 96 ALA A N 1
ATOM 745 C CA . ALA A 1 96 ? -2.012 -12.907 -9.195 1.00 81.81 96 ALA A CA 1
ATOM 746 C C . ALA A 1 96 ? -3.318 -13.716 -9.188 1.00 81.81 96 ALA A C 1
ATOM 748 O O . ALA A 1 96 ? -3.685 -14.291 -10.212 1.00 81.81 96 ALA A O 1
ATOM 749 N N . ARG A 1 97 ? -4.051 -13.735 -8.065 1.00 83.12 97 ARG A N 1
ATOM 750 C CA . ARG A 1 97 ? -5.353 -14.409 -7.972 1.00 83.12 97 ARG A CA 1
ATOM 751 C C . ARG A 1 97 ? -6.333 -13.871 -9.035 1.00 83.12 97 ARG A C 1
ATOM 753 O O . ARG A 1 97 ? -6.405 -12.644 -9.200 1.00 83.12 97 ARG A O 1
ATOM 760 N N . PRO A 1 98 ? -7.116 -14.731 -9.719 1.00 85.31 98 PRO A N 1
ATOM 761 C CA . PRO A 1 98 ? -8.104 -14.294 -10.704 1.00 85.31 98 PRO A CA 1
ATOM 762 C C . PRO A 1 98 ? -9.077 -13.260 -10.129 1.00 85.31 98 PRO A C 1
ATOM 764 O O . PRO A 1 98 ? -9.303 -13.170 -8.918 1.00 85.31 98 PRO A O 1
ATOM 767 N N . LEU A 1 99 ? -9.626 -12.425 -11.013 1.00 85.38 99 LEU A N 1
ATOM 768 C CA . LEU A 1 99 ? -10.494 -11.307 -10.646 1.00 85.38 99 LEU A CA 1
ATOM 769 C C . LEU A 1 99 ? -11.921 -11.786 -10.311 1.00 85.38 99 LEU A C 1
ATOM 771 O O . LEU A 1 99 ? -12.891 -11.448 -10.992 1.00 85.38 99 LEU A O 1
ATOM 775 N N . ASP A 1 100 ? -12.039 -12.572 -9.244 1.00 90.31 100 ASP A N 1
ATOM 776 C CA . ASP A 1 100 ? -13.304 -13.116 -8.753 1.00 90.31 100 ASP A CA 1
ATOM 777 C C . ASP A 1 100 ? -14.255 -12.005 -8.287 1.00 90.31 100 ASP A C 1
ATOM 779 O O . ASP A 1 100 ? -13.830 -10.922 -7.870 1.00 90.31 100 ASP A O 1
ATOM 783 N N . ARG A 1 101 ? -15.566 -12.291 -8.249 1.00 88.94 101 ARG A N 1
ATOM 784 C CA . ARG A 1 101 ? -16.579 -11.360 -7.703 1.00 88.94 101 ARG A CA 1
ATOM 785 C C . ARG A 1 101 ? -16.217 -10.871 -6.296 1.00 88.94 101 ARG A C 1
ATOM 787 O O . ARG A 1 101 ? -16.411 -9.697 -5.990 1.00 88.94 101 ARG A O 1
ATOM 794 N N . ARG A 1 102 ? -15.647 -11.745 -5.457 1.00 87.69 102 ARG A N 1
ATOM 795 C CA . ARG A 1 102 ? -15.174 -11.395 -4.109 1.00 87.69 102 ARG A CA 1
ATOM 796 C C . ARG A 1 102 ? -14.032 -10.377 -4.149 1.00 87.69 102 ARG A C 1
ATOM 798 O O . ARG A 1 102 ? -14.103 -9.380 -3.441 1.00 87.69 102 ARG A O 1
ATOM 805 N N . LYS A 1 103 ? -13.028 -10.586 -5.007 1.00 85.12 103 LYS A N 1
ATOM 806 C CA . LYS A 1 103 ? -11.889 -9.669 -5.173 1.00 85.12 103 LYS A CA 1
ATOM 807 C C . LYS A 1 103 ? -12.334 -8.322 -5.749 1.00 85.12 103 LYS A C 1
ATOM 809 O O . LYS A 1 103 ? -11.897 -7.288 -5.264 1.00 85.12 103 LYS A O 1
ATOM 814 N N . LYS A 1 104 ? -13.272 -8.315 -6.706 1.00 87.88 104 LYS A N 1
ATOM 815 C CA . LYS A 1 104 ? -13.891 -7.079 -7.224 1.00 87.88 104 LYS A CA 1
ATOM 816 C C . LYS A 1 104 ? -14.583 -6.280 -6.122 1.00 87.88 104 LYS A C 1
ATOM 818 O O . LYS A 1 104 ? -14.352 -5.082 -6.014 1.00 87.88 104 LYS A O 1
ATOM 823 N N . ARG A 1 105 ? -15.393 -6.943 -5.286 1.00 89.50 105 ARG A N 1
ATOM 824 C CA . ARG A 1 105 ? -16.037 -6.299 -4.131 1.00 89.50 105 ARG A CA 1
ATOM 825 C C . ARG A 1 105 ? -15.003 -5.750 -3.157 1.00 89.50 105 ARG A C 1
ATOM 827 O O . ARG A 1 105 ? -15.137 -4.609 -2.750 1.00 89.50 105 ARG A O 1
ATOM 834 N N . GLN A 1 106 ? -13.965 -6.521 -2.831 1.00 87.75 106 GLN A N 1
ATOM 835 C CA . GLN A 1 106 ? -12.874 -6.047 -1.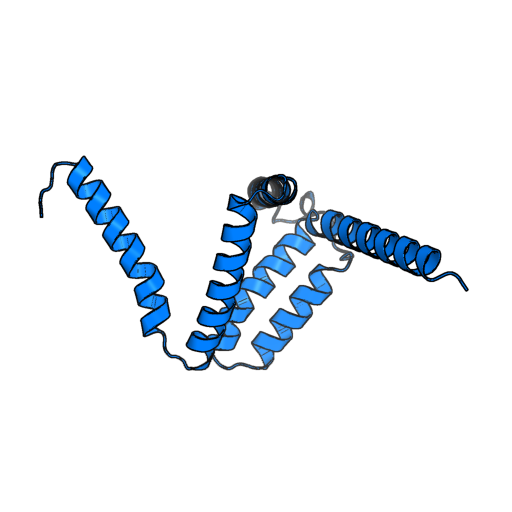975 1.00 87.75 106 GLN A CA 1
ATOM 836 C C . GLN A 1 106 ? -12.228 -4.787 -2.551 1.00 87.75 106 GLN A C 1
ATOM 838 O O . GLN A 1 106 ? -12.167 -3.789 -1.850 1.00 87.75 106 GLN A O 1
ATOM 843 N N . ILE A 1 107 ? -11.834 -4.784 -3.827 1.00 87.94 107 ILE A N 1
ATOM 844 C CA . ILE A 1 107 ? -11.254 -3.600 -4.478 1.00 87.94 107 ILE A CA 1
ATOM 845 C C . ILE A 1 107 ? -12.216 -2.410 -4.409 1.00 87.94 107 ILE A C 1
ATOM 847 O O . ILE A 1 107 ? -11.800 -1.330 -4.009 1.00 87.94 107 ILE A O 1
ATOM 851 N N . ALA A 1 108 ? -13.497 -2.610 -4.735 1.00 88.81 108 ALA A N 1
ATOM 852 C CA . ALA A 1 108 ? -14.499 -1.547 -4.696 1.00 88.81 108 ALA A CA 1
ATOM 853 C C . ALA A 1 108 ? -14.679 -0.971 -3.282 1.00 88.81 108 ALA A C 1
ATOM 855 O O . ALA A 1 108 ? -14.633 0.242 -3.110 1.00 88.81 108 ALA A O 1
ATOM 856 N N . PHE A 1 109 ? -14.816 -1.826 -2.264 1.00 88.81 109 PHE A N 1
ATOM 857 C CA . PHE A 1 109 ? -14.916 -1.392 -0.869 1.00 88.81 109 PHE A CA 1
ATOM 858 C C . PHE A 1 109 ? -13.648 -0.692 -0.387 1.00 88.81 109 PHE A C 1
ATOM 860 O O . PHE A 1 109 ? -13.742 0.309 0.311 1.00 88.81 109 PHE A O 1
ATOM 867 N N . THR A 1 110 ? -12.471 -1.183 -0.778 1.00 87.69 110 THR A N 1
ATOM 868 C CA . THR A 1 110 ? -11.196 -0.572 -0.379 1.00 87.69 110 THR A CA 1
ATOM 869 C C . THR A 1 110 ? -11.025 0.793 -1.042 1.00 87.69 110 THR A C 1
ATOM 871 O O . THR A 1 110 ? -10.615 1.736 -0.379 1.00 87.69 110 THR A O 1
ATOM 874 N N . ALA A 1 111 ? -11.391 0.927 -2.320 1.00 86.94 111 ALA A N 1
ATOM 875 C CA . ALA A 1 111 ? -11.348 2.197 -3.040 1.00 86.94 111 ALA A CA 1
ATOM 876 C C . ALA A 1 111 ? -12.329 3.216 -2.444 1.00 86.94 111 ALA A C 1
ATOM 878 O O . ALA A 1 111 ? -11.921 4.322 -2.105 1.00 86.94 111 ALA A O 1
ATOM 879 N N . LEU A 1 112 ? -13.593 2.825 -2.240 1.00 89.00 112 LEU A N 1
ATOM 880 C CA . LEU A 1 112 ? -14.601 3.683 -1.608 1.00 89.00 112 LEU A CA 1
ATOM 881 C C . LEU A 1 112 ? -14.192 4.080 -0.187 1.00 89.00 112 LEU A C 1
ATOM 883 O O . LEU A 1 112 ? -14.276 5.251 0.172 1.00 89.00 112 LEU A O 1
ATOM 887 N N . GLY A 1 113 ? -13.711 3.119 0.603 1.00 86.19 113 GLY A N 1
ATOM 888 C CA . GLY A 1 113 ? -13.221 3.360 1.955 1.00 86.19 113 GLY A CA 1
ATOM 889 C C . GLY A 1 113 ? -12.035 4.320 1.977 1.00 86.19 113 GLY A C 1
ATOM 890 O O . GLY A 1 113 ? -12.025 5.240 2.785 1.00 86.19 113 GLY A O 1
ATOM 891 N N . ALA A 1 114 ? -11.077 4.169 1.058 1.00 85.31 114 ALA A N 1
ATOM 892 C CA . ALA A 1 114 ? -9.936 5.072 0.939 1.00 85.31 114 ALA A CA 1
ATOM 893 C C . ALA A 1 114 ? -10.361 6.497 0.552 1.00 85.31 114 ALA A C 1
ATOM 895 O O . ALA A 1 114 ? -9.863 7.453 1.138 1.00 85.31 114 ALA A O 1
ATOM 896 N N . THR A 1 115 ? -11.304 6.657 -0.385 1.00 86.38 115 THR A N 1
ATOM 897 C CA . THR A 1 115 ? -11.828 7.978 -0.770 1.00 86.38 115 THR A CA 1
ATOM 898 C C . THR A 1 115 ? -12.579 8.646 0.378 1.00 86.38 115 THR A C 1
ATOM 900 O O . THR A 1 115 ? -12.343 9.819 0.654 1.00 86.38 115 THR A O 1
ATOM 903 N N . LEU A 1 116 ? -13.444 7.906 1.079 1.00 85.56 116 LEU A N 1
ATOM 904 C CA . LEU A 1 116 ? -14.153 8.425 2.249 1.00 85.56 116 LEU A CA 1
ATOM 905 C C . LEU A 1 116 ? -13.182 8.784 3.375 1.00 85.56 116 LEU A C 1
ATOM 907 O O . LEU A 1 116 ? -13.291 9.862 3.945 1.00 85.56 116 LEU A O 1
ATOM 911 N N . ALA A 1 117 ? -12.201 7.927 3.664 1.00 82.25 117 ALA A N 1
ATOM 912 C CA . ALA A 1 117 ? -11.179 8.211 4.665 1.00 82.25 117 ALA A CA 1
ATOM 913 C C . ALA A 1 117 ? -10.380 9.467 4.305 1.00 82.25 117 ALA A C 1
ATOM 915 O O . ALA A 1 117 ? -10.174 10.316 5.164 1.00 82.25 117 ALA A O 1
ATOM 916 N N . ALA A 1 118 ? -9.982 9.624 3.040 1.00 83.31 118 ALA A N 1
ATOM 917 C CA . ALA A 1 118 ? -9.295 10.825 2.581 1.00 83.31 118 ALA A CA 1
ATOM 918 C C . ALA A 1 118 ? -10.162 12.083 2.746 1.00 83.31 118 ALA A C 1
ATOM 920 O O . ALA A 1 118 ? -9.664 13.104 3.210 1.00 83.31 118 ALA A O 1
ATOM 921 N N . TRP A 1 119 ? -11.457 11.995 2.427 1.00 83.75 119 TRP A N 1
ATOM 922 C CA . TRP A 1 119 ? -12.415 13.084 2.622 1.00 83.75 119 TRP A CA 1
ATOM 923 C C . TRP A 1 119 ? -12.573 13.470 4.098 1.00 83.75 119 TRP A C 1
ATOM 925 O O . TRP A 1 119 ? -12.496 14.647 4.435 1.00 83.75 119 TRP A O 1
ATOM 935 N N . PHE A 1 120 ? -12.751 12.497 4.994 1.00 82.25 120 PHE A N 1
ATOM 936 C CA . PHE A 1 120 ? -12.893 12.762 6.429 1.00 82.25 120 PHE A CA 1
ATOM 937 C C . PHE A 1 120 ? -11.603 13.291 7.0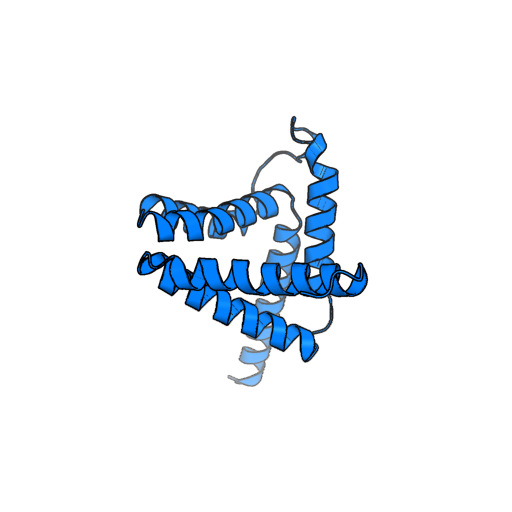59 1.00 82.25 120 PHE A C 1
ATOM 939 O O . PHE A 1 120 ? -11.650 14.247 7.828 1.00 82.25 120 PHE A O 1
ATOM 946 N N . LEU A 1 121 ? -10.447 12.735 6.681 1.00 81.00 121 LEU A N 1
ATOM 947 C CA . LEU A 1 121 ? -9.142 13.245 7.112 1.00 81.00 121 LEU A CA 1
ATOM 948 C C . LEU A 1 121 ? -8.927 14.692 6.657 1.00 81.00 121 LEU A C 1
ATOM 950 O O . LEU A 1 121 ? -8.399 15.493 7.423 1.00 81.00 121 LEU A O 1
ATOM 954 N N . TRP A 1 122 ? -9.384 15.037 5.451 1.00 81.69 122 TRP A N 1
ATOM 955 C CA . TRP A 1 122 ? -9.376 16.411 4.952 1.00 81.69 122 TRP A CA 1
ATOM 956 C C . TRP A 1 122 ? -10.329 17.334 5.721 1.00 81.69 122 TRP A C 1
ATOM 958 O O . TRP A 1 122 ? -10.039 18.500 5.921 1.00 81.69 122 TRP A O 1
ATOM 968 N N . GLN A 1 123 ? -11.465 16.843 6.210 1.00 85.19 123 GLN A N 1
ATOM 969 C CA . GLN A 1 123 ? -12.342 17.640 7.081 1.00 85.19 123 GLN A CA 1
ATOM 970 C C . GLN A 1 123 ? -11.835 17.713 8.535 1.00 85.19 123 GLN A C 1
ATOM 972 O O . GLN A 1 123 ? -12.465 18.360 9.366 1.00 85.19 123 GLN A O 1
ATOM 977 N N . GLN A 1 124 ? -10.730 17.026 8.858 1.00 80.88 124 GLN A N 1
ATOM 978 C CA . GLN A 1 124 ? -10.256 16.764 10.226 1.00 80.88 124 GLN A CA 1
ATOM 979 C C . GLN A 1 124 ? -11.302 16.095 11.132 1.00 80.88 124 GLN A C 1
ATOM 981 O O . GLN A 1 124 ? -11.141 16.053 12.353 1.00 80.88 124 GLN A O 1
ATOM 986 N N . ASP A 1 125 ? -12.350 15.514 10.546 1.00 80.06 125 ASP A N 1
ATOM 987 C CA . ASP A 1 125 ? -13.361 14.778 11.287 1.00 80.06 125 ASP A CA 1
ATOM 988 C C . ASP A 1 125 ? -12.884 13.337 11.486 1.00 80.06 125 ASP A C 1
ATOM 990 O O . ASP A 1 125 ? -13.077 12.443 10.657 1.00 80.06 125 ASP A O 1
ATOM 994 N N . LEU A 1 126 ? -12.192 13.126 12.604 1.00 77.31 126 LEU A N 1
ATOM 995 C CA . LEU A 1 126 ? -11.672 11.820 13.000 1.00 77.31 126 LEU A CA 1
ATOM 996 C C . LEU A 1 126 ? -12.755 10.888 13.556 1.00 77.31 126 LEU A C 1
ATOM 998 O O . LEU A 1 126 ? -12.489 9.694 13.713 1.00 77.31 126 LEU A O 1
ATOM 1002 N N . GLY A 1 127 ? -13.960 11.391 13.847 1.00 79.12 127 GLY A N 1
ATOM 1003 C CA . GLY A 1 127 ? -15.039 10.613 14.457 1.00 79.12 127 GLY A CA 1
ATOM 1004 C C . GLY A 1 127 ? -15.432 9.387 13.623 1.00 79.12 127 GLY A C 1
ATOM 1005 O O . GLY A 1 127 ? -15.356 8.261 14.125 1.00 79.12 127 GLY A O 1
ATOM 1006 N N . PRO A 1 128 ? -15.779 9.552 12.334 1.00 78.00 128 PRO A N 1
ATOM 1007 C CA . PRO A 1 128 ? -16.129 8.446 11.443 1.00 78.00 128 PRO A CA 1
ATOM 1008 C C . PRO A 1 128 ? -14.992 7.438 11.241 1.00 78.00 128 PRO A C 1
ATOM 1010 O O . PRO A 1 128 ? -15.239 6.232 11.195 1.00 78.00 128 PRO A O 1
ATOM 1013 N N . VAL A 1 129 ? -13.742 7.910 11.161 1.00 74.12 129 VAL A N 1
ATOM 1014 C CA . VAL A 1 129 ? -12.558 7.043 11.029 1.00 74.12 129 VAL A CA 1
ATOM 1015 C C . VAL A 1 129 ? -12.354 6.220 12.303 1.00 74.12 129 VAL A C 1
ATOM 1017 O O . VAL A 1 129 ? -12.153 5.008 12.232 1.00 74.12 129 VAL A O 1
ATOM 1020 N N . GLY A 1 130 ? -12.477 6.856 13.470 1.00 76.75 130 GLY A N 1
ATOM 1021 C CA . GLY A 1 130 ? -12.425 6.190 14.767 1.00 76.75 130 GLY A CA 1
ATOM 1022 C C . GLY A 1 130 ? -13.530 5.147 14.922 1.00 76.75 130 GLY A C 1
ATOM 1023 O O . GLY A 1 130 ? -13.245 4.008 15.283 1.00 76.75 130 GLY A O 1
ATOM 1024 N N . LEU A 1 131 ? -14.775 5.478 14.567 1.00 81.38 131 LEU A N 1
ATOM 1025 C CA . LEU A 1 131 ? -15.898 4.534 14.597 1.00 81.38 131 LEU A CA 1
ATOM 1026 C C . LEU A 1 131 ? -15.681 3.342 13.661 1.00 81.38 131 LEU A C 1
ATOM 1028 O O . LEU A 1 131 ? -15.957 2.207 14.049 1.00 81.38 131 LEU A O 1
ATOM 1032 N N . ALA A 1 132 ? -15.138 3.571 12.464 1.00 79.81 132 ALA A N 1
ATOM 1033 C CA . ALA A 1 132 ? -14.826 2.502 11.520 1.00 79.81 132 ALA A CA 1
ATOM 1034 C C . ALA A 1 132 ? -13.774 1.512 12.053 1.00 79.81 132 ALA A C 1
ATOM 1036 O O . ALA A 1 132 ? -13.755 0.366 11.611 1.00 79.81 132 ALA A O 1
ATOM 1037 N N . ILE A 1 133 ? -12.930 1.919 13.008 1.00 81.75 133 ILE A N 1
ATOM 1038 C CA . ILE A 1 133 ? -11.946 1.052 13.677 1.00 81.75 133 ILE A CA 1
ATOM 1039 C C . ILE A 1 133 ? -12.543 0.419 14.944 1.00 81.75 133 ILE A C 1
ATOM 1041 O O . ILE A 1 133 ? -12.417 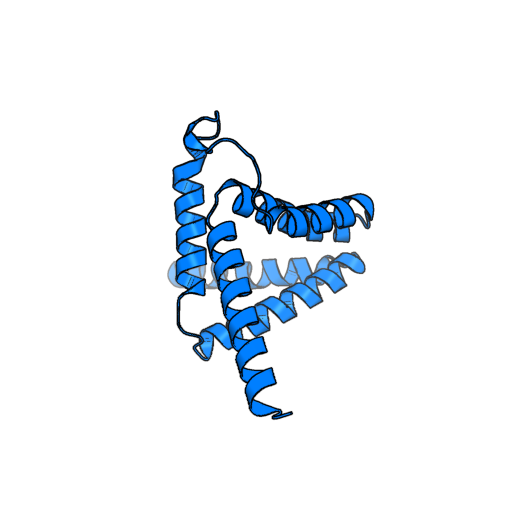-0.788 15.160 1.00 81.75 133 ILE A O 1
ATOM 1045 N N . ILE A 1 134 ? -13.220 1.221 15.769 1.00 85.50 134 ILE A N 1
ATOM 1046 C CA . ILE A 1 134 ? -13.754 0.813 17.073 1.00 85.50 134 ILE A CA 1
ATOM 1047 C C . ILE A 1 134 ? -14.896 -0.192 16.913 1.00 85.50 134 ILE A C 1
ATOM 1049 O O . ILE A 1 134 ? -14.925 -1.193 17.620 1.00 85.50 134 ILE A O 1
ATOM 1053 N N . VAL A 1 135 ? -15.825 0.022 15.978 1.00 86.75 135 VAL A N 1
ATOM 1054 C CA . VAL A 1 135 ? -17.003 -0.848 15.824 1.00 86.75 135 VAL A CA 1
ATOM 1055 C C . VAL A 1 135 ? -16.616 -2.289 15.455 1.00 86.75 135 VAL A C 1
ATOM 1057 O O . VAL A 1 135 ? -17.066 -3.207 16.144 1.00 86.75 135 VAL A O 1
ATOM 1060 N N . PRO A 1 136 ? -15.759 -2.552 14.447 1.00 86.94 136 PRO A N 1
ATOM 1061 C CA . PRO A 1 136 ? -15.289 -3.908 14.171 1.00 86.94 136 PRO A CA 1
ATOM 1062 C C . PRO A 1 136 ? -14.519 -4.523 15.337 1.00 86.94 136 PRO A C 1
ATOM 1064 O O . PRO A 1 136 ? -14.671 -5.716 15.592 1.00 86.94 136 PRO A O 1
ATOM 1067 N N . TYR A 1 137 ? -13.722 -3.724 16.055 1.00 88.50 137 TYR A N 1
ATOM 1068 C CA . TYR A 1 137 ? -12.993 -4.193 17.231 1.00 88.50 137 TYR A CA 1
ATOM 1069 C C . TYR A 1 137 ? -13.947 -4.623 18.353 1.00 88.50 137 TYR A C 1
ATOM 1071 O O . TYR A 1 137 ? -13.805 -5.718 18.888 1.00 88.50 137 TYR A O 1
ATOM 1079 N N . LEU A 1 138 ? -14.978 -3.829 18.650 1.00 88.56 138 LEU A N 1
ATOM 1080 C CA . LEU A 1 138 ? -16.014 -4.184 19.622 1.00 88.56 138 LEU A CA 1
ATOM 1081 C C . LEU A 1 138 ? -16.800 -5.426 19.194 1.00 88.56 138 LEU A C 1
ATOM 1083 O O . LEU A 1 138 ? -17.088 -6.283 20.024 1.00 88.56 138 LEU A O 1
ATOM 1087 N N . LEU A 1 139 ? -17.112 -5.572 17.903 1.00 90.94 139 LEU A N 1
ATOM 1088 C CA . LEU A 1 139 ? -17.747 -6.784 17.380 1.00 90.94 139 LEU A CA 1
ATOM 1089 C C . LEU A 1 139 ? -16.836 -8.013 17.502 1.00 90.94 139 LEU A C 1
ATOM 1091 O O . LEU A 1 139 ? -17.325 -9.099 17.808 1.00 90.94 139 LEU A O 1
ATOM 1095 N N . TYR A 1 140 ? -15.532 -7.852 17.276 1.00 90.19 140 TYR A N 1
ATOM 1096 C CA . TYR A 1 140 ? -14.539 -8.905 17.476 1.00 90.19 140 TYR A CA 1
ATOM 1097 C C . TYR A 1 140 ? -14.446 -9.317 18.950 1.00 90.19 140 TYR A C 1
ATOM 1099 O O . TYR A 1 140 ? -14.558 -10.503 19.250 1.00 90.19 140 TYR A O 1
ATOM 1107 N N . VAL A 1 141 ? -14.328 -8.351 19.867 1.00 88.94 141 VAL A N 1
ATOM 1108 C CA . VAL A 1 141 ? -14.312 -8.607 21.316 1.00 88.94 141 VAL A CA 1
ATOM 1109 C C . VAL A 1 141 ? -15.608 -9.277 21.757 1.00 88.94 141 VAL A C 1
ATOM 1111 O O . VAL A 1 141 ? -15.559 -10.277 22.459 1.00 88.94 141 VAL A O 1
ATOM 1114 N N . ARG A 1 142 ? -16.769 -8.803 21.288 1.00 89.12 142 ARG A N 1
ATOM 1115 C CA . ARG A 1 142 ? -18.062 -9.428 21.589 1.00 89.12 142 ARG A CA 1
ATOM 1116 C C . ARG A 1 142 ? -18.109 -10.886 21.138 1.00 89.12 142 ARG A C 1
ATOM 1118 O O . ARG A 1 142 ? -18.583 -11.724 21.891 1.00 89.12 142 ARG A O 1
ATOM 1125 N N . ARG A 1 143 ? -17.644 -11.193 19.922 1.00 89.88 143 ARG A N 1
ATOM 1126 C CA . ARG A 1 143 ? -17.592 -12.581 19.431 1.00 89.88 143 ARG A CA 1
ATOM 1127 C C . ARG A 1 143 ? -16.719 -13.450 20.323 1.00 89.88 143 ARG A C 1
ATOM 1129 O O . ARG A 1 143 ? -17.156 -14.524 20.707 1.00 89.88 143 ARG A O 1
ATOM 1136 N N . ARG A 1 144 ? -15.543 -12.947 20.692 1.00 88.56 144 ARG A N 1
ATOM 1137 C CA . ARG A 1 144 ? -14.614 -13.660 21.565 1.00 88.56 144 ARG A CA 1
ATOM 1138 C C . ARG A 1 144 ? -15.189 -13.880 22.966 1.00 88.56 144 ARG A C 1
ATOM 1140 O O . ARG A 1 144 ? -15.121 -14.984 23.469 1.00 88.56 144 ARG A O 1
ATOM 1147 N N . ASN A 1 145 ? -15.843 -12.874 23.543 1.00 88.50 145 ASN A N 1
ATOM 1148 C CA . ASN A 1 145 ? -16.508 -13.001 24.841 1.00 88.50 145 ASN A CA 1
ATOM 1149 C C . ASN A 1 145 ? -17.619 -14.060 24.816 1.00 88.50 145 ASN A C 1
ATOM 1151 O O . ASN A 1 145 ? -17.721 -14.844 25.749 1.00 88.50 145 ASN A O 1
ATOM 1155 N N . VAL A 1 146 ? -18.407 -14.127 23.738 1.00 88.94 146 VAL A N 1
ATOM 1156 C CA . VAL A 1 146 ? -19.425 -15.178 23.563 1.00 88.94 146 VAL A CA 1
ATOM 1157 C C . VAL A 1 146 ? -18.782 -16.562 23.421 1.00 88.94 146 VAL A C 1
ATOM 1159 O O . VAL A 1 146 ? -19.273 -17.518 24.013 1.00 88.94 146 VAL A O 1
ATOM 1162 N N . GLU A 1 147 ? -17.687 -16.681 22.665 1.00 90.19 147 GLU A N 1
ATOM 1163 C CA . GLU A 1 147 ? -16.912 -17.929 22.550 1.00 90.19 147 GLU A CA 1
ATOM 1164 C C . GLU A 1 147 ? -16.318 -18.365 23.901 1.00 90.19 147 GLU A C 1
ATOM 1166 O O . GLU A 1 147 ? -16.305 -19.555 24.209 1.00 90.19 147 GLU A O 1
ATOM 1171 N N . ASP A 1 148 ? -15.906 -17.401 24.725 1.00 88.94 148 ASP A N 1
ATOM 1172 C CA . ASP A 1 148 ? -15.348 -17.607 26.063 1.00 88.94 148 ASP A CA 1
ATOM 1173 C C . ASP A 1 148 ? -16.437 -17.767 27.154 1.00 88.94 148 ASP A C 1
ATOM 1175 O O . ASP A 1 148 ? -16.120 -17.880 28.338 1.00 88.94 148 ASP A O 1
ATOM 1179 N N . GLY A 1 149 ? -17.726 -17.793 26.782 1.00 87.25 149 GLY A N 1
ATOM 1180 C CA . GLY A 1 149 ? -18.854 -17.991 27.705 1.00 87.25 149 GLY A CA 1
ATOM 1181 C C . GLY A 1 149 ? -19.174 -16.791 28.605 1.00 87.25 149 GLY A C 1
ATOM 1182 O O . GLY A 1 149 ? -19.931 -16.921 29.565 1.00 87.25 149 GLY A O 1
ATOM 1183 N N . ILE A 1 150 ? -18.605 -15.624 28.309 1.00 72.38 150 ILE A N 1
ATOM 1184 C CA . ILE A 1 150 ? -18.896 -14.360 28.982 1.00 72.38 150 ILE A CA 1
ATOM 1185 C C . ILE A 1 150 ? -20.105 -13.740 28.274 1.00 72.38 150 ILE A C 1
ATOM 1187 O O . ILE A 1 150 ? -19.971 -13.037 27.266 1.00 72.38 150 ILE A O 1
ATOM 1191 N N . GLU A 1 151 ? -21.302 -14.036 28.779 1.00 70.94 151 GLU A N 1
ATOM 1192 C CA . GLU A 1 151 ? -22.519 -13.350 28.342 1.00 70.94 151 GLU A CA 1
ATOM 1193 C C . GLU A 1 151 ? -22.516 -11.894 28.856 1.00 70.94 151 GLU A C 1
ATOM 1195 O O . GLU A 1 151 ? -22.125 -11.658 30.002 1.00 70.94 151 GLU A O 1
ATOM 1200 N N . PRO A 1 152 ? -22.867 -10.908 28.006 1.00 60.34 152 PRO A N 1
ATOM 1201 C CA . PRO A 1 152 ? -22.897 -9.494 28.376 1.00 60.34 152 PRO A CA 1
ATOM 1202 C C . PRO A 1 152 ? -24.053 -9.129 29.314 1.00 60.34 152 PRO A C 1
ATOM 1204 O O . PRO A 1 152 ? -25.145 -9.726 29.178 1.00 60.34 152 PRO A O 1
#

pLDDT: mean 84.63, std 6.15, range [56.47, 93.94]